Protein AF-A0A957P014-F1 (afdb_monomer_lite)

pLDDT: mean 90.76, std 9.8, range [47.72, 98.5]

Sequence (138 aa):
TVLPELIDAGMDCFNTVQTDAADMDAMTLKKRFGKHITFWGGGVDTHRVLPFGTPAQVREDVRRRIQIFGPGGGYVFASIHNMLGDVPPQNILAAVDAIVDFGDYPIQTAGEDHEALAKRLTEINYWTKPLEALKGDW

Structure (mmCIF, N/CA/C/O backbone):
data_AF-A0A957P014-F1
#
_entry.id   AF-A0A957P014-F1
#
loop_
_atom_site.group_PDB
_atom_site.id
_atom_site.type_symbol
_atom_site.label_atom_id
_atom_site.label_alt_id
_atom_site.label_comp_id
_atom_site.label_asym_id
_atom_site.label_entity_id
_atom_site.label_seq_id
_atom_site.pdbx_PDB_ins_code
_atom_site.Cartn_x
_atom_site.Cartn_y
_atom_site.Cartn_z
_atom_site.occupancy
_atom_site.B_iso_or_equiv
_atom_site.auth_seq_id
_atom_site.auth_comp_id
_atom_site.auth_asym_id
_atom_site.auth_atom_id
_atom_site.pdbx_PDB_model_num
ATOM 1 N N . THR A 1 1 ? -14.811 16.554 8.761 1.00 65.50 1 THR A N 1
ATOM 2 C CA . THR A 1 1 ? -14.896 15.510 7.716 1.00 65.50 1 THR A CA 1
ATOM 3 C C . THR A 1 1 ? -16.093 14.634 8.022 1.00 65.50 1 THR A C 1
ATOM 5 O O . THR A 1 1 ? -16.460 14.575 9.184 1.00 65.50 1 THR A O 1
ATOM 8 N N . VAL A 1 2 ? -16.692 13.983 7.019 1.00 88.00 2 VAL A N 1
ATOM 9 C CA . VAL A 1 2 ? -17.904 13.144 7.177 1.00 88.00 2 VAL A CA 1
ATOM 10 C C . VAL A 1 2 ? -17.616 11.757 7.775 1.00 88.00 2 VAL A C 1
ATOM 12 O O . VAL A 1 2 ? -18.490 11.124 8.348 1.00 88.00 2 VAL A O 1
ATOM 15 N N . LEU A 1 3 ? -16.368 11.283 7.692 1.00 91.81 3 LEU A N 1
ATOM 16 C CA . LEU A 1 3 ? -15.989 9.935 8.133 1.00 91.81 3 LEU A CA 1
ATOM 17 C C . LEU A 1 3 ? -16.315 9.610 9.612 1.00 91.81 3 LEU A C 1
ATOM 19 O O . LEU A 1 3 ? -16.815 8.516 9.844 1.00 91.81 3 LEU A O 1
ATOM 23 N N . PRO A 1 4 ? -16.098 10.505 10.602 1.00 94.25 4 PRO A N 1
ATOM 24 C CA . PRO A 1 4 ? -16.540 10.271 11.980 1.00 94.25 4 PRO A CA 1
ATOM 25 C C . PRO A 1 4 ? -18.051 10.032 12.091 1.00 94.25 4 PRO A C 1
ATOM 27 O O . PRO A 1 4 ? -18.464 9.101 12.764 1.00 94.25 4 PRO A O 1
ATOM 30 N N . GLU A 1 5 ? -18.865 10.813 11.374 1.00 95.88 5 GLU A N 1
ATOM 31 C CA . GLU A 1 5 ? -20.328 10.674 11.395 1.00 95.88 5 GLU A CA 1
ATOM 32 C C . GLU A 1 5 ? -20.775 9.344 10.777 1.00 95.88 5 GLU A C 1
ATOM 34 O O . GLU A 1 5 ? -21.710 8.717 11.263 1.00 95.88 5 GLU A O 1
ATOM 39 N N . LEU A 1 6 ? -20.082 8.876 9.733 1.00 95.19 6 LEU A N 1
ATOM 40 C CA . LEU A 1 6 ? -20.349 7.566 9.135 1.00 95.19 6 LEU A CA 1
ATOM 41 C C . LEU A 1 6 ? -19.970 6.416 10.077 1.00 95.19 6 LEU A C 1
ATOM 43 O O . LEU A 1 6 ? -20.694 5.426 10.147 1.00 95.19 6 LEU A O 1
ATOM 47 N N . ILE A 1 7 ? -18.862 6.549 10.810 1.00 96.31 7 ILE A N 1
ATOM 48 C CA . ILE A 1 7 ? -18.463 5.586 11.847 1.00 96.31 7 ILE A CA 1
ATOM 49 C C . ILE A 1 7 ? -19.532 5.534 12.943 1.00 96.31 7 ILE A C 1
ATOM 51 O O . ILE A 1 7 ? -19.993 4.449 13.290 1.00 96.31 7 ILE A O 1
ATOM 55 N N . ASP A 1 8 ? -19.978 6.692 13.434 1.00 97.00 8 ASP A N 1
ATOM 56 C CA . ASP A 1 8 ? -21.019 6.785 14.464 1.00 97.00 8 ASP A CA 1
ATOM 57 C C . ASP A 1 8 ? -22.370 6.230 13.976 1.00 97.00 8 ASP A C 1
ATOM 59 O O . ASP A 1 8 ? -23.134 5.664 14.758 1.00 97.00 8 ASP A O 1
ATOM 63 N N . ALA A 1 9 ? -22.649 6.331 12.672 1.00 97.19 9 ALA A N 1
ATOM 64 C CA . ALA A 1 9 ? -23.815 5.728 12.029 1.00 97.19 9 ALA A CA 1
ATOM 65 C C . ALA A 1 9 ? -23.707 4.199 11.831 1.00 97.19 9 ALA A C 1
ATOM 67 O O . ALA A 1 9 ? -24.657 3.586 11.344 1.00 97.19 9 ALA A O 1
ATOM 68 N N . GLY A 1 10 ? -22.585 3.577 12.212 1.00 96.44 10 GLY A N 1
ATOM 69 C CA . GLY A 1 10 ? -22.383 2.127 12.157 1.00 96.44 10 GLY A CA 1
ATOM 70 C C . GLY A 1 10 ? -21.705 1.617 10.884 1.00 96.44 10 GLY A C 1
ATOM 71 O O . GLY A 1 10 ? -21.878 0.455 10.533 1.00 96.44 10 GLY A O 1
ATOM 72 N N . MET A 1 11 ? -20.955 2.456 10.164 1.00 96.44 11 MET A N 1
ATOM 73 C CA . MET A 1 11 ? -20.180 2.003 9.006 1.00 96.44 11 MET A CA 1
ATOM 74 C C . MET A 1 11 ? -19.000 1.118 9.438 1.00 96.44 11 MET A C 1
ATOM 76 O O . MET A 1 11 ? -18.047 1.598 10.048 1.00 96.44 11 MET A O 1
ATOM 80 N N . ASP A 1 12 ? -19.024 -0.157 9.046 1.00 96.31 12 ASP A N 1
ATOM 81 C CA . ASP A 1 12 ? -17.969 -1.122 9.393 1.00 96.31 12 ASP A CA 1
ATOM 82 C C . ASP A 1 12 ? -16.695 -0.973 8.548 1.00 96.31 12 ASP A C 1
ATOM 84 O O . ASP A 1 12 ? -15.581 -1.270 8.999 1.00 96.31 12 ASP A O 1
ATOM 88 N N . CYS A 1 13 ? -16.852 -0.544 7.291 1.00 96.75 13 CYS A N 1
ATOM 89 C CA . CYS A 1 13 ? -15.775 -0.514 6.313 1.00 96.75 13 CYS A CA 1
ATOM 90 C C . CYS A 1 13 ? -15.845 0.711 5.396 1.00 96.75 13 CYS A C 1
ATOM 92 O O . CYS A 1 13 ? -16.908 1.057 4.886 1.00 96.75 13 CYS A O 1
ATOM 94 N N . PHE A 1 14 ? -14.692 1.340 5.161 1.00 95.38 14 PHE A N 1
ATOM 95 C CA . PHE A 1 14 ? -14.545 2.490 4.276 1.00 95.38 14 PHE A CA 1
ATOM 96 C C . PHE A 1 14 ? -13.808 2.106 2.987 1.00 95.38 14 PHE A C 1
ATOM 98 O O . PHE A 1 14 ? -12.645 1.695 3.032 1.00 95.38 14 PHE A O 1
ATOM 105 N N . ASN A 1 15 ? -14.496 2.268 1.853 1.00 92.25 15 ASN A N 1
ATOM 106 C CA . ASN A 1 15 ? -14.033 1.958 0.499 1.00 92.25 15 ASN A CA 1
ATOM 107 C C . ASN A 1 15 ? -14.519 3.066 -0.470 1.00 92.25 15 ASN A C 1
ATOM 109 O O . ASN A 1 15 ? -15.697 3.411 -0.427 1.00 92.25 15 ASN A O 1
ATOM 113 N N . THR A 1 16 ? -13.697 3.663 -1.339 1.00 83.06 16 THR A N 1
ATOM 114 C CA . THR A 1 16 ? -12.257 3.436 -1.562 1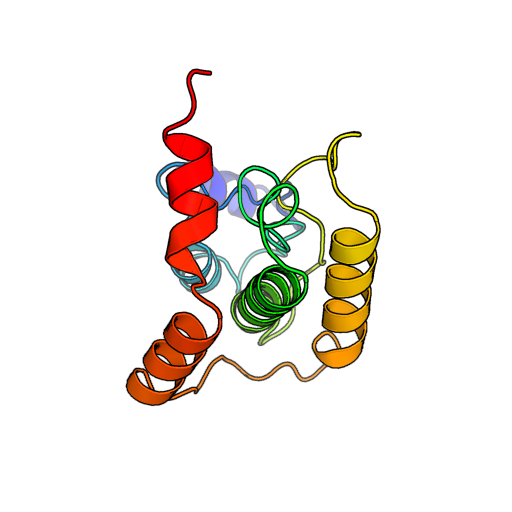.00 83.06 16 THR A CA 1
ATOM 115 C C . THR A 1 16 ? -11.392 4.396 -0.745 1.00 83.06 16 THR A C 1
ATOM 117 O O . THR A 1 16 ? -11.746 5.545 -0.479 1.00 83.06 16 THR A O 1
ATOM 120 N N . VAL A 1 17 ? -10.203 3.934 -0.355 1.00 92.50 17 VAL A N 1
ATOM 121 C CA . VAL A 1 17 ? -9.213 4.767 0.340 1.00 92.50 17 VAL A CA 1
ATOM 122 C C . VAL A 1 17 ? -8.286 5.423 -0.684 1.00 92.50 17 VAL A C 1
ATOM 124 O O . VAL A 1 17 ? -7.219 4.895 -0.990 1.00 92.50 17 VAL A O 1
ATOM 127 N N . GLN A 1 18 ? -8.695 6.573 -1.229 1.00 90.81 18 GLN A N 1
ATOM 128 C CA . GLN A 1 18 ? -7.901 7.329 -2.202 1.00 90.81 18 GLN A CA 1
ATOM 129 C C . GLN A 1 18 ? -6.882 8.239 -1.520 1.00 90.81 18 GLN A C 1
ATOM 131 O O . GLN A 1 18 ? -7.155 9.401 -1.232 1.00 90.81 18 GLN A O 1
ATOM 136 N N . THR A 1 19 ? -5.691 7.707 -1.252 1.00 90.38 19 THR A N 1
ATOM 137 C CA . THR A 1 19 ? -4.706 8.388 -0.395 1.00 90.38 19 THR A CA 1
ATOM 138 C C . THR A 1 19 ? -4.018 9.590 -1.022 1.00 90.38 19 THR A C 1
ATOM 140 O O . THR A 1 19 ? -3.347 10.340 -0.322 1.00 90.38 19 THR A O 1
ATOM 143 N N . ASP A 1 20 ? -4.170 9.758 -2.332 1.00 83.88 20 ASP A N 1
ATOM 144 C CA . ASP A 1 20 ? -3.564 10.863 -3.078 1.00 83.88 20 ASP A CA 1
ATOM 145 C C . ASP A 1 20 ? -4.491 12.089 -3.127 1.00 83.88 20 ASP A C 1
ATOM 147 O O . ASP A 1 20 ? -4.128 13.133 -3.666 1.00 83.88 20 ASP A O 1
ATOM 151 N N . ALA A 1 21 ? -5.699 11.972 -2.564 1.00 87.56 21 ALA A N 1
ATOM 152 C CA . ALA A 1 21 ? -6.606 13.092 -2.368 1.00 87.56 21 ALA A CA 1
ATOM 153 C C . ALA A 1 21 ? -6.213 13.928 -1.136 1.00 87.56 21 ALA A C 1
ATOM 155 O O . ALA A 1 21 ? -5.547 13.457 -0.210 1.00 87.56 21 ALA A O 1
ATOM 156 N N . ALA A 1 22 ? -6.659 15.186 -1.115 1.00 87.94 22 ALA A N 1
ATOM 157 C CA . ALA A 1 22 ? -6.449 16.077 0.022 1.00 87.94 22 ALA A CA 1
ATOM 158 C C . ALA A 1 22 ? -6.994 15.455 1.321 1.00 87.94 22 ALA A C 1
ATOM 160 O O . ALA A 1 22 ? -8.081 14.880 1.330 1.00 87.94 22 ALA A O 1
ATOM 161 N N . ASP A 1 23 ? -6.229 15.575 2.409 1.00 88.62 23 ASP A N 1
ATOM 162 C CA . ASP A 1 23 ? -6.551 15.047 3.744 1.00 88.62 23 ASP A CA 1
ATOM 163 C C . ASP A 1 23 ? -6.717 13.513 3.849 1.00 88.62 23 ASP A C 1
ATOM 165 O O . ASP A 1 23 ? -7.247 13.017 4.848 1.00 88.62 23 ASP A O 1
ATOM 169 N N . MET A 1 24 ? -6.218 12.751 2.866 1.00 92.06 24 MET A N 1
ATOM 170 C CA . MET A 1 24 ? -6.347 11.284 2.802 1.00 92.06 24 MET A CA 1
ATOM 171 C C . MET A 1 24 ? -5.024 10.521 2.998 1.00 92.06 24 MET A C 1
ATOM 173 O O . MET A 1 24 ? -4.931 9.343 2.657 1.00 92.06 24 MET A O 1
ATOM 177 N N . ASP A 1 25 ? -4.000 11.148 3.589 1.00 92.75 25 ASP A N 1
ATOM 178 C CA . ASP A 1 25 ? -2.731 10.473 3.899 1.00 92.75 25 ASP A CA 1
ATOM 179 C C . ASP A 1 25 ? -2.951 9.180 4.711 1.00 92.75 25 ASP A C 1
ATOM 181 O O . ASP A 1 25 ? -3.642 9.164 5.734 1.00 92.75 25 ASP A O 1
ATOM 185 N N . ALA A 1 26 ? -2.323 8.089 4.271 1.00 93.94 26 ALA A N 1
ATOM 186 C CA . ALA A 1 26 ? -2.549 6.752 4.812 1.00 93.94 26 ALA A CA 1
ATOM 187 C C . ALA A 1 26 ? -2.204 6.642 6.306 1.00 93.94 26 ALA A C 1
ATOM 189 O O . ALA A 1 26 ? -2.972 6.067 7.084 1.00 93.94 26 ALA A O 1
ATOM 190 N N . MET A 1 27 ? -1.068 7.213 6.726 1.00 94.00 27 MET A N 1
ATOM 191 C CA . MET A 1 27 ? -0.640 7.176 8.129 1.00 94.00 27 MET A CA 1
ATOM 192 C C . MET A 1 27 ? -1.598 7.976 9.007 1.00 94.00 27 MET A C 1
ATOM 194 O O . MET A 1 27 ? -1.996 7.523 10.083 1.00 94.00 27 MET A O 1
ATOM 198 N N . THR A 1 28 ? -2.011 9.146 8.526 1.00 94.62 28 THR A N 1
ATOM 199 C CA . THR A 1 28 ? -2.980 10.009 9.196 1.00 94.62 28 THR A CA 1
ATOM 200 C C . THR A 1 28 ? -4.332 9.312 9.348 1.00 94.62 28 THR A C 1
ATOM 202 O O . THR A 1 28 ? -4.892 9.309 10.447 1.00 94.62 28 THR A O 1
ATOM 205 N N . LEU A 1 29 ? -4.832 8.666 8.290 1.00 95.44 29 LEU A N 1
ATOM 206 C CA . LEU A 1 29 ? -6.082 7.905 8.313 1.00 95.44 29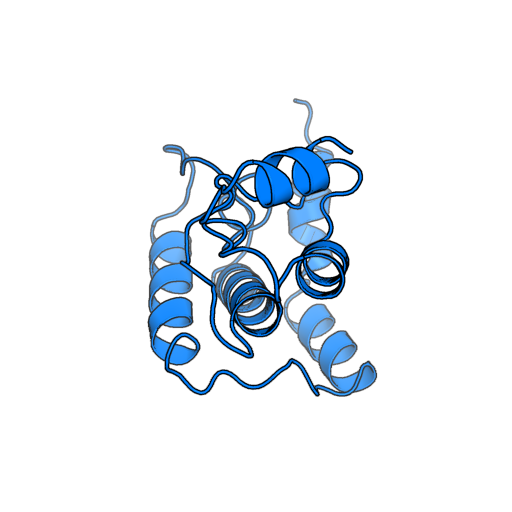 LEU A CA 1
ATOM 207 C C . LEU A 1 29 ? -6.021 6.734 9.297 1.00 95.44 29 LEU A C 1
ATOM 209 O O . LEU A 1 29 ? -6.882 6.637 10.175 1.00 95.44 29 LEU A O 1
ATOM 213 N N . LYS A 1 30 ? -4.987 5.883 9.217 1.00 95.06 30 LYS A N 1
ATOM 214 C CA . LYS A 1 30 ? -4.830 4.753 10.145 1.00 95.06 30 LYS A CA 1
ATOM 215 C C . LYS A 1 30 ? -4.723 5.232 11.591 1.00 95.06 30 LYS A C 1
ATOM 217 O O . LYS A 1 30 ? -5.401 4.682 12.456 1.00 95.06 30 LYS A O 1
ATOM 222 N N . LYS A 1 31 ? -3.926 6.271 11.863 1.00 95.31 31 LYS A N 1
ATOM 223 C CA . LYS A 1 31 ? -3.758 6.828 13.215 1.00 95.31 31 LYS A CA 1
ATOM 224 C C . LYS A 1 31 ? -5.074 7.348 13.791 1.00 95.31 31 LYS A C 1
ATOM 226 O O . LYS A 1 31 ? -5.330 7.148 14.975 1.00 95.31 31 LYS A O 1
ATOM 231 N N . ARG A 1 32 ? -5.881 8.035 12.977 1.00 95.38 32 ARG A N 1
ATOM 232 C CA . ARG A 1 32 ? -7.126 8.675 13.426 1.00 95.38 32 ARG A CA 1
ATOM 233 C C . ARG A 1 32 ? -8.294 7.702 13.546 1.00 95.38 32 ARG A C 1
ATOM 235 O O . ARG A 1 32 ? -9.047 7.805 14.505 1.00 95.38 32 ARG A O 1
ATOM 242 N N . PHE A 1 33 ? -8.450 6.786 12.593 1.00 96.12 33 PHE A N 1
ATOM 243 C CA . PHE A 1 33 ? -9.681 5.998 12.449 1.00 96.12 33 PHE A CA 1
ATOM 244 C C . PHE A 1 33 ? -9.458 4.485 12.458 1.00 96.12 33 PHE A C 1
ATOM 246 O O . PHE A 1 33 ? -10.412 3.736 12.614 1.00 96.12 33 PHE A O 1
ATOM 253 N N . GLY A 1 34 ? -8.217 4.005 12.367 1.00 95.44 34 GLY A N 1
ATOM 254 C CA . GLY A 1 34 ? -7.906 2.582 12.189 1.00 95.44 34 GLY A CA 1
ATOM 255 C C . GLY A 1 34 ? -8.281 1.643 13.336 1.00 95.44 34 GLY A C 1
ATOM 256 O O . GLY A 1 34 ? -8.162 0.435 13.171 1.00 95.44 34 GLY A O 1
ATOM 257 N N . LYS A 1 35 ? -8.689 2.180 14.494 1.00 96.12 35 LYS A N 1
ATOM 258 C CA . LYS A 1 35 ? -9.267 1.412 15.613 1.00 96.12 35 LYS A CA 1
ATOM 259 C C . LYS A 1 35 ? -10.795 1.326 15.560 1.00 96.12 35 LYS A C 1
ATOM 261 O O . LYS A 1 35 ? -11.380 0.572 16.326 1.00 96.12 35 LYS A O 1
ATOM 266 N N . HIS A 1 36 ? -11.416 2.142 14.715 1.00 96.88 36 HIS A N 1
ATOM 267 C CA . HIS A 1 36 ? -12.858 2.357 14.669 1.00 96.88 36 HIS A CA 1
ATOM 268 C C . HIS A 1 36 ? -13.491 1.821 13.384 1.00 96.88 36 HIS A C 1
ATOM 270 O O . HIS A 1 36 ? -14.685 1.562 13.379 1.00 96.88 36 HIS A O 1
ATOM 276 N N . ILE A 1 37 ? -12.712 1.659 12.309 1.00 97.19 37 ILE A N 1
ATOM 277 C CA . ILE A 1 37 ? -13.222 1.224 11.009 1.00 97.19 37 ILE A CA 1
ATOM 278 C C . ILE A 1 37 ? -12.215 0.350 10.261 1.00 97.19 37 ILE A C 1
ATOM 280 O O . ILE A 1 37 ? -11.000 0.528 10.395 1.00 97.19 37 ILE A O 1
ATOM 284 N N . THR A 1 38 ? -12.728 -0.567 9.440 1.00 97.88 38 THR A N 1
ATOM 285 C CA . THR A 1 38 ? -11.923 -1.328 8.480 1.00 97.88 38 THR A CA 1
ATOM 286 C C . THR A 1 38 ? -11.651 -0.492 7.234 1.00 97.88 38 THR A C 1
ATOM 288 O O . THR A 1 38 ? -12.574 0.029 6.611 1.00 97.88 38 THR A O 1
ATOM 291 N N . PHE A 1 39 ? -10.395 -0.404 6.809 1.00 97.50 39 PHE A N 1
ATOM 292 C CA . PHE A 1 39 ? -10.040 0.209 5.530 1.00 97.50 39 PHE A CA 1
ATOM 293 C C . PHE A 1 39 ? -10.023 -0.836 4.417 1.00 97.50 39 PHE A C 1
ATOM 295 O O . PHE A 1 39 ? -9.339 -1.850 4.540 1.00 97.50 39 PHE A O 1
ATOM 302 N N . TRP A 1 40 ? -10.733 -0.572 3.321 1.00 96.69 40 TRP A N 1
ATOM 303 C CA . TRP A 1 40 ? -10.696 -1.391 2.112 1.00 96.69 40 TRP A CA 1
ATOM 304 C C . TRP A 1 40 ? -10.262 -0.529 0.925 1.00 96.69 40 TRP A C 1
ATOM 306 O O . TRP A 1 40 ? -10.977 0.371 0.493 1.00 96.69 40 TRP A O 1
ATOM 316 N N . GLY A 1 41 ? -9.052 -0.779 0.421 1.00 94.88 41 GLY A N 1
ATOM 317 C CA . GLY A 1 41 ? -8.416 0.040 -0.617 1.00 94.88 41 GLY A CA 1
ATOM 318 C C . GLY A 1 41 ? -7.055 0.565 -0.180 1.00 94.88 41 GLY A C 1
ATOM 319 O O . GLY A 1 41 ? -6.411 -0.010 0.694 1.00 94.88 41 GLY A O 1
ATOM 320 N N . GLY A 1 42 ? -6.584 1.655 -0.786 1.00 94.38 42 GLY A N 1
ATOM 321 C CA . GLY A 1 42 ? -5.353 2.315 -0.338 1.00 94.38 42 GLY A CA 1
ATOM 322 C C . GLY A 1 42 ? -4.078 1.492 -0.530 1.00 94.38 42 GLY A C 1
ATOM 323 O O . GLY A 1 42 ? -3.061 1.855 0.050 1.00 94.38 42 GLY A O 1
ATOM 324 N N . GLY A 1 43 ? -4.144 0.377 -1.267 1.00 95.38 43 GLY A N 1
ATOM 325 C CA . GLY A 1 43 ? -3.108 -0.653 -1.336 1.00 95.38 43 GLY A CA 1
ATOM 326 C C . GLY A 1 43 ? -2.027 -0.426 -2.387 1.00 95.38 43 GLY A C 1
ATOM 327 O O . GLY A 1 43 ? -0.901 -0.867 -2.189 1.00 95.38 43 GLY A O 1
ATOM 328 N N . VAL A 1 44 ? -2.332 0.289 -3.470 1.00 95.44 44 VAL A N 1
ATOM 329 C CA . VAL A 1 44 ? -1.331 0.730 -4.453 1.00 95.44 44 VAL A CA 1
ATOM 330 C C . VAL A 1 44 ? -1.840 1.945 -5.225 1.00 95.44 44 VAL A C 1
ATOM 332 O O . VAL A 1 44 ? -3.026 1.996 -5.565 1.00 95.44 44 VAL A O 1
ATOM 335 N N . ASP A 1 45 ? -0.960 2.912 -5.484 1.00 92.75 45 ASP A N 1
ATOM 336 C CA . ASP A 1 45 ? -1.233 4.115 -6.282 1.00 92.75 45 ASP A CA 1
ATOM 337 C C . ASP A 1 45 ? -1.450 3.743 -7.753 1.00 92.75 45 ASP A C 1
ATOM 339 O O . ASP A 1 45 ? -0.532 3.329 -8.463 1.00 92.75 45 ASP A O 1
ATOM 343 N N . THR A 1 46 ? -2.692 3.907 -8.208 1.00 91.69 46 THR A N 1
ATOM 344 C CA . THR A 1 46 ? -3.133 3.605 -9.573 1.00 91.69 46 THR A CA 1
ATOM 345 C C . THR A 1 46 ? -2.934 4.747 -10.560 1.00 91.69 46 THR A C 1
ATOM 347 O O . THR A 1 46 ? -3.152 4.544 -11.747 1.00 91.69 46 THR A O 1
ATOM 350 N N . HIS A 1 47 ? -2.544 5.937 -10.108 1.00 88.81 47 HIS A N 1
ATOM 351 C CA . HIS A 1 47 ? -2.316 7.099 -10.968 1.00 88.81 47 HIS A CA 1
ATOM 352 C C . HIS A 1 47 ? -0.841 7.298 -11.309 1.00 88.81 47 HIS A C 1
ATOM 354 O O . HIS A 1 47 ? -0.529 7.932 -12.312 1.00 88.81 47 HIS A O 1
ATOM 360 N N . ARG A 1 48 ? 0.078 6.799 -10.475 1.00 88.88 48 ARG A N 1
ATOM 361 C CA . ARG A 1 48 ? 1.506 7.109 -10.603 1.00 88.88 48 ARG A CA 1
ATOM 362 C C . ARG A 1 48 ? 2.384 5.873 -10.518 1.00 88.88 48 ARG A C 1
ATOM 364 O O . ARG A 1 48 ? 3.179 5.632 -11.422 1.00 88.88 48 ARG A O 1
ATOM 371 N N . VAL A 1 49 ? 2.264 5.090 -9.446 1.00 93.94 49 VAL A N 1
ATOM 372 C CA . VAL A 1 49 ? 3.196 3.980 -9.186 1.00 93.94 49 VAL A CA 1
ATOM 373 C C . VAL A 1 49 ? 2.856 2.758 -10.029 1.00 93.94 49 VAL A C 1
ATOM 375 O O . VAL A 1 49 ? 3.727 2.220 -10.706 1.00 93.94 49 VAL A O 1
ATOM 378 N N . LEU A 1 50 ? 1.599 2.325 -10.019 1.00 94.62 50 LEU A N 1
ATOM 379 C CA . LEU A 1 50 ? 1.176 1.123 -10.726 1.00 94.62 50 LEU A CA 1
ATOM 380 C C . LEU A 1 50 ? 1.314 1.234 -12.261 1.00 94.62 50 LEU A C 1
ATOM 382 O O . LEU A 1 50 ? 1.858 0.296 -12.846 1.00 94.62 50 LEU A O 1
ATOM 386 N N . PRO A 1 51 ? 0.902 2.332 -12.931 1.00 93.31 51 PRO A N 1
ATOM 387 C CA . PRO A 1 51 ? 1.063 2.453 -14.385 1.00 93.31 51 PRO A CA 1
ATOM 388 C C . PRO A 1 51 ? 2.490 2.819 -14.834 1.00 93.31 51 PRO A C 1
ATOM 390 O O . PRO A 1 51 ? 2.961 2.290 -15.839 1.00 93.31 51 PRO A O 1
ATOM 393 N N . PHE A 1 52 ? 3.209 3.683 -14.102 1.00 92.62 52 PHE A N 1
ATOM 394 C CA . PHE A 1 52 ? 4.473 4.277 -14.589 1.00 92.62 52 PHE A CA 1
ATOM 395 C C . PHE A 1 52 ? 5.722 3.877 -13.796 1.00 92.62 52 PHE A C 1
ATOM 397 O O . PHE A 1 52 ? 6.852 4.156 -14.214 1.00 92.62 52 PHE A O 1
ATOM 404 N N . GLY A 1 53 ? 5.545 3.233 -12.645 1.00 93.94 53 GLY A N 1
ATOM 405 C CA . GLY A 1 53 ? 6.640 2.767 -11.810 1.00 93.94 53 GLY A CA 1
ATOM 406 C C . GLY A 1 53 ? 7.316 1.508 -12.349 1.00 93.94 53 GLY A C 1
ATOM 407 O O . GLY A 1 53 ? 6.827 0.818 -13.245 1.00 93.94 53 GLY A O 1
ATOM 408 N N . THR A 1 54 ? 8.475 1.189 -11.780 1.00 95.94 54 THR A N 1
ATOM 409 C CA . THR A 1 54 ? 9.118 -0.117 -11.969 1.00 95.94 54 THR A CA 1
ATOM 410 C C . THR A 1 54 ? 8.490 -1.165 -11.040 1.00 95.94 54 THR A C 1
ATOM 412 O O . THR A 1 54 ? 7.967 -0.800 -9.985 1.00 95.94 54 THR A O 1
ATOM 415 N N . PRO A 1 55 ? 8.626 -2.471 -11.332 1.00 97.56 55 PRO A N 1
ATOM 416 C CA . PRO A 1 55 ? 8.205 -3.535 -10.415 1.00 97.56 55 PRO A CA 1
ATOM 417 C C . PRO A 1 55 ? 8.722 -3.361 -8.977 1.00 97.56 55 PRO A C 1
ATOM 419 O O . PRO A 1 55 ? 7.993 -3.596 -8.018 1.00 97.56 55 PRO A O 1
ATOM 422 N N . ALA A 1 56 ? 9.959 -2.876 -8.811 1.00 96.94 56 ALA A N 1
ATOM 423 C CA . ALA A 1 56 ? 10.535 -2.594 -7.496 1.00 96.94 56 ALA A CA 1
ATOM 424 C C . ALA A 1 56 ? 9.819 -1.444 -6.766 1.00 96.94 56 ALA A C 1
ATOM 426 O O . ALA A 1 56 ? 9.615 -1.518 -5.557 1.00 96.94 56 ALA A O 1
ATOM 427 N N . GLN A 1 57 ? 9.410 -0.400 -7.492 1.00 96.56 57 GLN A N 1
ATOM 428 C CA . GLN A 1 57 ? 8.642 0.715 -6.931 1.00 96.56 57 GLN A CA 1
ATOM 429 C C . GLN A 1 57 ? 7.224 0.285 -6.551 1.00 96.56 57 GLN A C 1
ATOM 431 O O . GLN A 1 57 ? 6.752 0.655 -5.481 1.00 96.56 57 GLN A O 1
ATOM 436 N N . VAL A 1 58 ? 6.575 -0.540 -7.377 1.00 97.38 58 VAL A N 1
ATOM 437 C CA . VAL A 1 58 ? 5.242 -1.092 -7.087 1.00 97.38 58 VAL A CA 1
ATOM 438 C C . VAL A 1 58 ? 5.272 -1.978 -5.851 1.00 97.38 58 VAL A C 1
ATOM 440 O O . VAL A 1 58 ? 4.482 -1.781 -4.929 1.00 97.38 58 VAL A O 1
ATOM 443 N N . ARG A 1 59 ? 6.225 -2.914 -5.801 1.00 97.75 59 ARG A N 1
ATOM 444 C CA . ARG A 1 59 ? 6.444 -3.767 -4.632 1.00 97.75 59 ARG A CA 1
ATOM 445 C C . ARG A 1 59 ? 6.655 -2.933 -3.373 1.00 97.75 59 ARG A C 1
ATOM 447 O O . ARG A 1 59 ? 6.139 -3.286 -2.315 1.00 97.75 59 ARG A O 1
ATOM 454 N N . GLU A 1 60 ? 7.394 -1.831 -3.488 1.00 96.06 60 GLU A N 1
ATOM 455 C CA . GLU A 1 60 ? 7.631 -0.949 -2.357 1.00 96.06 60 GLU A CA 1
ATOM 456 C C . GLU A 1 60 ? 6.389 -0.185 -1.898 1.00 96.06 60 GLU A C 1
ATOM 458 O O . GLU A 1 60 ? 6.144 -0.113 -0.693 1.00 96.06 60 GLU A O 1
ATOM 463 N N . ASP A 1 61 ? 5.600 0.366 -2.821 1.00 95.94 61 ASP A N 1
ATOM 464 C CA . ASP A 1 61 ? 4.355 1.048 -2.462 1.00 95.94 61 ASP A CA 1
ATOM 465 C C . ASP A 1 61 ? 3.417 0.072 -1.745 1.00 95.94 61 ASP A C 1
ATOM 467 O O . ASP A 1 61 ? 3.032 0.328 -0.605 1.00 95.94 61 ASP A O 1
ATOM 471 N N . VAL A 1 62 ? 3.183 -1.114 -2.321 1.00 97.31 62 VAL A N 1
ATOM 472 C CA . VAL A 1 62 ? 2.351 -2.167 -1.714 1.00 97.31 62 VAL A CA 1
ATOM 473 C C . VAL A 1 62 ? 2.832 -2.537 -0.314 1.00 97.31 62 VAL A C 1
ATOM 475 O O . VAL A 1 62 ? 2.047 -2.506 0.637 1.00 97.31 62 VAL A O 1
ATOM 478 N N . ARG A 1 63 ? 4.130 -2.820 -0.149 1.00 96.00 63 ARG A N 1
ATOM 479 C CA . ARG A 1 63 ? 4.717 -3.137 1.161 1.00 96.00 63 ARG A CA 1
ATOM 480 C C . ARG A 1 63 ? 4.437 -2.030 2.177 1.00 96.00 63 ARG A C 1
ATOM 482 O O . ARG A 1 63 ? 4.042 -2.317 3.306 1.00 96.00 63 ARG A O 1
ATOM 489 N N . ARG A 1 64 ? 4.607 -0.762 1.789 1.00 94.12 64 ARG A N 1
ATOM 490 C CA . ARG A 1 64 ? 4.333 0.385 2.665 1.00 94.12 64 ARG A CA 1
ATOM 491 C C . ARG A 1 64 ? 2.857 0.491 3.022 1.00 94.12 64 ARG A C 1
ATOM 493 O O . ARG A 1 64 ? 2.548 0.705 4.191 1.00 94.12 64 ARG A O 1
ATOM 500 N N . ARG A 1 65 ? 1.943 0.331 2.060 1.00 95.50 65 ARG A N 1
ATOM 501 C CA . ARG A 1 65 ? 0.493 0.387 2.317 1.00 95.50 65 ARG A CA 1
ATOM 502 C C . ARG A 1 65 ? 0.058 -0.699 3.291 1.00 95.50 65 ARG A C 1
ATOM 504 O O . ARG A 1 65 ? -0.648 -0.400 4.253 1.00 95.50 65 ARG A O 1
ATOM 511 N N . ILE A 1 66 ? 0.565 -1.915 3.107 1.00 96.94 66 ILE A N 1
ATOM 512 C CA . ILE A 1 66 ? 0.333 -3.041 4.013 1.00 96.94 66 ILE A CA 1
ATOM 513 C C . ILE A 1 66 ? 0.882 -2.738 5.414 1.00 96.94 66 ILE A C 1
ATOM 515 O O . ILE A 1 66 ? 0.164 -2.906 6.394 1.00 96.94 66 ILE A O 1
ATOM 519 N N . GLN A 1 67 ? 2.103 -2.215 5.540 1.00 95.62 67 GLN A N 1
ATOM 520 C CA . GLN A 1 67 ? 2.687 -1.872 6.847 1.00 95.62 67 GLN A CA 1
ATOM 521 C C . GLN A 1 67 ? 2.029 -0.674 7.544 1.00 95.62 67 GLN A C 1
ATOM 523 O O . GLN A 1 67 ? 2.170 -0.523 8.758 1.00 95.62 67 GLN A O 1
ATOM 528 N N . ILE A 1 68 ? 1.334 0.190 6.802 1.00 95.69 68 ILE A N 1
ATOM 529 C CA . ILE A 1 68 ? 0.566 1.301 7.370 1.00 95.69 68 ILE A CA 1
ATOM 530 C C . ILE A 1 68 ? -0.810 0.809 7.811 1.00 95.69 68 ILE A C 1
ATOM 532 O O . ILE A 1 68 ? -1.182 0.996 8.966 1.00 95.69 68 ILE A O 1
ATOM 536 N N . PHE A 1 69 ? -1.577 0.185 6.915 1.00 96.62 69 PHE A N 1
ATOM 537 C CA . PHE A 1 69 ? -2.967 -0.160 7.200 1.00 96.62 69 PHE A CA 1
ATOM 538 C C . PHE A 1 69 ? -3.141 -1.494 7.927 1.00 96.62 69 PHE A C 1
ATOM 540 O O . PHE A 1 69 ? -4.058 -1.626 8.738 1.00 96.62 69 PHE A O 1
ATOM 547 N N . GLY A 1 70 ? -2.259 -2.456 7.668 1.00 96.62 70 GLY A N 1
ATOM 548 C CA . GLY A 1 70 ? -2.331 -3.827 8.161 1.00 96.62 70 GLY A CA 1
ATOM 549 C C . GLY A 1 70 ? -2.206 -3.995 9.677 1.00 96.62 70 GLY A C 1
ATOM 550 O O . GLY A 1 70 ? -3.018 -4.737 10.237 1.00 96.62 70 GLY A O 1
ATOM 551 N N . PRO A 1 71 ? -1.260 -3.335 10.381 1.00 95.56 71 PRO A N 1
ATOM 552 C CA . PRO A 1 71 ? -1.044 -3.570 11.806 1.00 95.56 71 PRO A CA 1
ATOM 553 C C . PRO A 1 71 ? -2.311 -3.401 12.650 1.00 95.56 71 PRO A C 1
ATOM 555 O O . PRO A 1 71 ? -3.066 -2.433 12.504 1.00 95.56 71 PRO A O 1
ATOM 558 N N . GLY A 1 72 ? -2.542 -4.359 13.550 1.00 94.44 72 GLY A N 1
ATOM 559 C CA . GLY A 1 72 ? -3.738 -4.410 14.397 1.00 94.44 72 GLY A CA 1
ATOM 560 C C . GLY A 1 72 ? -5.016 -4.886 13.693 1.00 94.44 72 GLY A C 1
ATOM 561 O O . GLY A 1 72 ? -6.069 -4.880 14.322 1.00 94.44 72 GLY A O 1
ATOM 562 N N . GLY A 1 73 ? -4.941 -5.308 12.426 1.00 95.56 73 GLY A N 1
ATOM 563 C CA . GLY A 1 73 ? -6.102 -5.755 11.651 1.00 95.56 73 GLY A CA 1
ATOM 564 C C . GLY A 1 73 ? -6.911 -4.595 11.062 1.00 95.56 73 GLY A C 1
ATOM 565 O O . GLY A 1 73 ? -6.450 -3.449 11.028 1.00 95.56 73 GLY A O 1
ATOM 566 N N . GLY A 1 74 ? -8.122 -4.902 10.584 1.00 95.88 74 GLY A N 1
ATOM 567 C CA . GLY A 1 74 ? -9.028 -3.906 9.997 1.00 95.88 74 GLY A CA 1
ATOM 568 C C . GLY A 1 74 ? -8.543 -3.370 8.649 1.00 95.88 74 GLY A C 1
ATOM 569 O O . GLY A 1 74 ? -8.700 -2.182 8.365 1.00 95.88 74 GLY A O 1
ATOM 570 N N . TYR A 1 75 ? -7.922 -4.225 7.832 1.00 97.50 75 TYR A N 1
ATOM 571 C CA . TYR A 1 75 ? -7.450 -3.866 6.501 1.00 97.50 75 TYR A CA 1
ATOM 572 C C . TYR A 1 75 ? -7.787 -4.941 5.469 1.00 97.50 75 TYR A C 1
ATOM 574 O O . TYR A 1 75 ? -7.476 -6.114 5.664 1.00 97.50 75 TYR A O 1
ATOM 582 N N . VAL A 1 76 ? -8.396 -4.521 4.362 1.00 96.94 76 VAL A N 1
ATOM 583 C CA . VAL A 1 76 ? -8.624 -5.329 3.164 1.00 96.94 76 VAL A CA 1
ATOM 584 C C . VAL A 1 76 ? -7.862 -4.674 2.020 1.00 96.94 76 VAL A C 1
ATOM 586 O O . VAL A 1 76 ? -8.176 -3.556 1.599 1.00 96.94 76 VAL A O 1
ATOM 589 N N . PHE A 1 77 ? -6.843 -5.364 1.515 1.00 96.62 77 PHE A N 1
ATOM 590 C CA . PHE A 1 77 ? -6.064 -4.848 0.400 1.00 96.62 77 PHE A CA 1
ATOM 591 C C . PHE A 1 77 ? -6.937 -4.728 -0.855 1.00 96.62 77 PHE A C 1
ATOM 593 O O . PHE A 1 77 ? -7.552 -5.692 -1.306 1.00 96.62 77 PHE A O 1
ATOM 600 N N . ALA A 1 78 ? -6.939 -3.539 -1.446 1.00 95.69 78 ALA A N 1
ATOM 601 C CA . ALA A 1 78 ? -7.337 -3.297 -2.824 1.00 95.69 78 ALA A CA 1
ATOM 602 C C . ALA A 1 78 ? -6.547 -2.094 -3.349 1.00 95.69 78 ALA A C 1
ATOM 604 O O . ALA A 1 78 ? -6.033 -1.289 -2.564 1.00 95.69 78 ALA A O 1
ATOM 605 N N . SER A 1 79 ? -6.444 -1.960 -4.668 1.00 94.12 79 SER A N 1
ATOM 606 C CA . SER A 1 79 ? -5.867 -0.767 -5.284 1.00 94.12 79 SER A CA 1
ATOM 607 C C . SER A 1 79 ? -6.612 0.504 -4.852 1.00 94.12 79 SER A C 1
ATOM 609 O O . SER A 1 79 ? -7.752 0.452 -4.387 1.00 94.12 79 SER A O 1
ATOM 611 N N . ILE A 1 80 ? -5.952 1.660 -4.959 1.00 92.56 80 ILE A N 1
ATOM 612 C CA . ILE A 1 80 ? -6.550 2.954 -4.589 1.00 92.56 80 ILE A CA 1
ATOM 613 C C . ILE A 1 80 ? -7.815 3.252 -5.410 1.00 92.56 80 ILE A C 1
ATOM 615 O O . ILE A 1 80 ? -8.798 3.766 -4.873 1.00 92.56 80 ILE A O 1
ATOM 619 N N . HIS A 1 81 ? -7.798 2.886 -6.690 1.00 91.88 81 HIS A N 1
ATOM 620 C CA . HIS A 1 81 ? -8.934 2.942 -7.601 1.00 91.88 81 HIS A CA 1
ATOM 621 C C . HIS A 1 81 ? -8.872 1.756 -8.584 1.00 91.88 81 HIS A C 1
ATOM 623 O O . HIS A 1 81 ? -8.073 0.834 -8.414 1.00 91.88 81 HIS A O 1
ATOM 629 N N . ASN A 1 82 ? -9.715 1.750 -9.613 1.00 91.06 82 ASN A N 1
ATOM 630 C CA . ASN A 1 82 ? -9.675 0.757 -10.686 1.00 91.06 82 ASN A CA 1
ATOM 631 C C . ASN A 1 82 ? -8.316 0.738 -11.401 1.00 91.06 82 ASN A C 1
ATOM 633 O O . ASN A 1 82 ? -7.756 1.788 -11.714 1.00 91.06 82 ASN A O 1
ATOM 637 N N . MET A 1 83 ? -7.835 -0.465 -11.717 1.00 90.88 83 MET A N 1
ATOM 638 C CA . MET A 1 83 ? -6.735 -0.657 -12.661 1.00 90.88 83 MET A CA 1
ATOM 639 C C . MET A 1 83 ? -7.259 -0.466 -14.086 1.00 90.88 83 MET A C 1
ATOM 641 O O . MET A 1 83 ? -8.291 -1.035 -14.448 1.00 90.88 83 MET A O 1
ATOM 645 N N . LEU A 1 84 ? -6.559 0.339 -14.879 1.00 89.88 84 LEU A N 1
ATOM 646 C CA . LEU A 1 84 ? -6.898 0.615 -16.273 1.00 89.88 84 LEU A CA 1
ATOM 647 C C . LEU A 1 84 ? -6.005 -0.207 -17.221 1.00 89.88 84 LEU A C 1
ATOM 649 O O . LEU A 1 84 ? -5.081 -0.900 -16.794 1.00 89.88 84 LEU A O 1
ATOM 653 N N . GLY A 1 85 ? -6.321 -0.183 -18.519 1.00 90.12 85 GLY A N 1
ATOM 654 C CA . GLY A 1 85 ? -5.655 -1.019 -19.530 1.00 90.12 85 GLY A CA 1
ATOM 655 C C . GLY A 1 85 ? -4.201 -0.642 -19.841 1.00 90.12 85 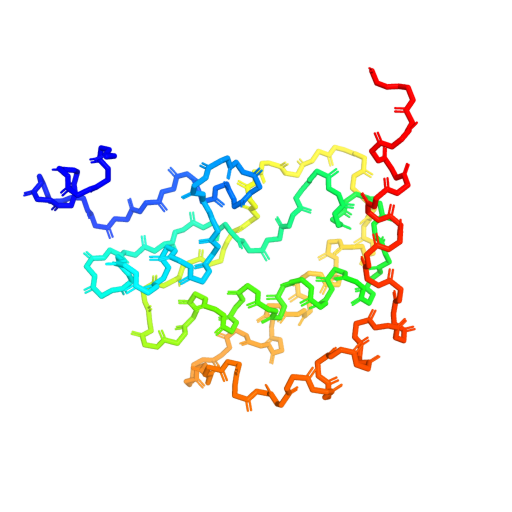GLY A C 1
ATOM 656 O O . GLY A 1 85 ? -3.527 -1.370 -20.562 1.00 90.12 85 GLY A O 1
ATOM 657 N N . ASP A 1 86 ? -3.724 0.482 -19.316 1.00 87.44 86 ASP A N 1
ATOM 658 C CA . ASP A 1 86 ? -2.356 0.988 -19.436 1.00 87.44 86 ASP A CA 1
ATOM 659 C C . ASP A 1 86 ? -1.405 0.425 -18.368 1.00 87.44 86 ASP A C 1
ATOM 661 O O . ASP A 1 86 ? -0.195 0.629 -18.462 1.00 87.44 86 ASP A O 1
ATOM 665 N N . VAL A 1 87 ? -1.916 -0.318 -17.380 1.00 95.94 87 VAL A N 1
ATOM 666 C CA . VAL A 1 87 ? -1.087 -0.930 -16.339 1.00 95.94 87 VAL A CA 1
ATOM 667 C C . VAL A 1 87 ? -0.268 -2.097 -16.914 1.00 95.94 87 VAL A C 1
ATOM 669 O O . VAL A 1 87 ? -0.844 -3.096 -17.359 1.00 95.94 87 VAL A O 1
ATOM 672 N N . PRO A 1 88 ? 1.077 -2.050 -16.852 1.00 96.50 88 PRO A N 1
ATOM 673 C CA . PRO A 1 88 ? 1.902 -3.140 -17.353 1.00 96.50 88 PRO A CA 1
ATOM 674 C C . PRO A 1 88 ? 1.710 -4.436 -16.539 1.00 96.50 88 PRO A C 1
ATOM 676 O O . PRO A 1 88 ? 1.735 -4.385 -15.305 1.00 96.50 88 PRO A O 1
ATOM 679 N N . PRO A 1 89 ? 1.613 -5.623 -17.172 1.00 97.81 89 PRO A N 1
ATOM 680 C CA . PRO A 1 89 ? 1.411 -6.890 -16.460 1.00 97.81 89 PRO A CA 1
ATOM 681 C C . PRO A 1 89 ? 2.460 -7.182 -15.380 1.00 97.81 89 PRO A C 1
ATOM 683 O O . PRO A 1 89 ? 2.121 -7.684 -14.312 1.00 97.81 89 PRO A O 1
ATOM 686 N N . GLN A 1 90 ? 3.728 -6.821 -15.610 1.00 98.19 90 GLN A N 1
ATOM 687 C CA . GLN A 1 90 ? 4.796 -6.999 -14.621 1.00 98.19 90 GLN A CA 1
ATOM 688 C C . GLN A 1 90 ? 4.571 -6.191 -13.337 1.00 98.19 90 GLN A C 1
ATOM 690 O O . GLN A 1 90 ? 5.014 -6.610 -12.272 1.00 98.19 90 GLN A O 1
ATOM 695 N N . ASN A 1 91 ? 3.868 -5.059 -13.420 1.00 98.06 91 ASN A N 1
ATOM 696 C CA . ASN A 1 91 ? 3.536 -4.249 -12.254 1.00 98.06 91 ASN A CA 1
ATOM 697 C C . ASN A 1 91 ? 2.375 -4.879 -11.473 1.00 98.06 91 ASN A C 1
ATOM 699 O O . ASN A 1 91 ? 2.410 -4.892 -10.247 1.00 98.06 91 ASN A O 1
ATOM 703 N N . ILE A 1 92 ? 1.401 -5.487 -12.160 1.00 97.62 92 ILE A N 1
ATOM 704 C CA . ILE A 1 92 ? 0.335 -6.269 -11.513 1.00 97.62 92 ILE A CA 1
ATOM 705 C C . ILE A 1 92 ? 0.938 -7.457 -10.758 1.00 97.62 92 ILE A C 1
ATOM 707 O O . ILE A 1 92 ? 0.639 -7.647 -9.582 1.00 97.62 92 ILE A O 1
ATOM 711 N N . LEU A 1 93 ? 1.823 -8.221 -11.407 1.00 98.38 93 LEU A N 1
ATOM 712 C CA . LEU A 1 93 ? 2.507 -9.350 -10.772 1.00 98.38 93 LEU A CA 1
ATOM 713 C C . LEU A 1 93 ? 3.341 -8.896 -9.571 1.00 98.38 93 LEU A C 1
ATOM 715 O O . LEU A 1 93 ? 3.210 -9.470 -8.499 1.00 98.38 93 LEU A O 1
ATOM 719 N N . ALA A 1 94 ? 4.102 -7.805 -9.700 1.00 98.50 94 ALA A N 1
ATOM 720 C CA . ALA A 1 94 ? 4.878 -7.260 -8.588 1.00 98.50 94 ALA A CA 1
ATOM 721 C C . ALA A 1 94 ? 4.007 -6.840 -7.394 1.00 98.50 94 ALA A C 1
ATOM 723 O O . ALA A 1 94 ? 4.426 -7.004 -6.246 1.00 98.50 94 ALA A O 1
ATOM 724 N N . ALA A 1 95 ? 2.806 -6.309 -7.649 1.00 98.19 95 ALA A N 1
ATOM 725 C CA . ALA A 1 95 ? 1.847 -5.999 -6.598 1.00 98.19 95 ALA A CA 1
ATOM 726 C C . ALA A 1 95 ? 1.322 -7.274 -5.926 1.00 98.19 95 ALA A C 1
ATOM 728 O O . ALA A 1 95 ? 1.307 -7.344 -4.701 1.00 98.19 95 ALA A O 1
ATOM 729 N N . VAL A 1 96 ? 0.944 -8.293 -6.705 1.00 98.06 96 VAL A N 1
ATOM 730 C CA . VAL A 1 96 ? 0.476 -9.588 -6.183 1.00 98.06 96 VAL A CA 1
ATOM 731 C C . VAL A 1 96 ? 1.557 -10.275 -5.349 1.00 98.06 96 VAL A C 1
ATOM 733 O O . VAL A 1 96 ? 1.284 -10.653 -4.212 1.00 98.06 96 VAL A O 1
ATOM 736 N N . ASP A 1 97 ? 2.785 -10.359 -5.857 1.00 98.44 97 ASP A N 1
ATOM 737 C CA . ASP A 1 97 ? 3.923 -10.939 -5.138 1.00 98.44 97 ASP A CA 1
ATOM 738 C C . ASP A 1 97 ? 4.166 -10.202 -3.814 1.00 98.44 97 ASP A C 1
ATOM 740 O O . ASP A 1 97 ? 4.404 -10.814 -2.778 1.00 98.44 97 ASP A O 1
ATOM 744 N N . ALA A 1 98 ? 4.056 -8.870 -3.811 1.00 98.12 98 ALA A N 1
ATOM 745 C CA . ALA A 1 98 ? 4.189 -8.074 -2.594 1.00 98.12 98 ALA A CA 1
ATOM 746 C C . ALA A 1 98 ? 3.052 -8.326 -1.588 1.00 98.12 98 ALA A C 1
ATOM 748 O O . ALA A 1 98 ? 3.302 -8.360 -0.385 1.00 98.12 98 AL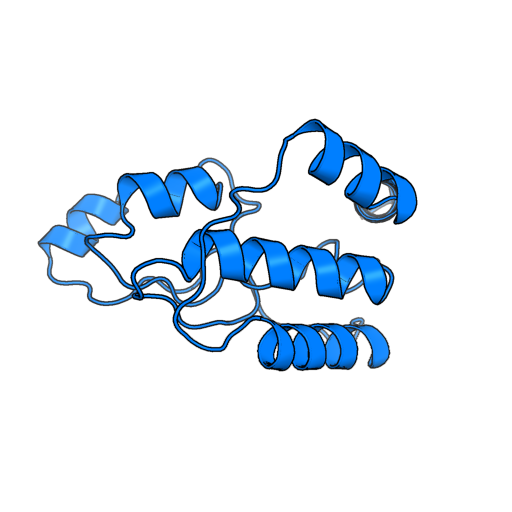A A O 1
ATOM 749 N N . ILE A 1 99 ? 1.813 -8.522 -2.048 1.00 97.69 99 ILE A N 1
ATOM 750 C CA . ILE A 1 99 ? 0.691 -8.888 -1.169 1.00 97.69 99 ILE A CA 1
ATOM 751 C C . ILE A 1 99 ? 0.960 -10.240 -0.511 1.00 97.69 99 ILE A C 1
ATOM 753 O O . ILE A 1 99 ? 0.771 -10.363 0.695 1.00 97.69 99 ILE A O 1
ATOM 757 N N . VAL A 1 100 ? 1.423 -11.228 -1.278 1.00 97.38 100 VAL A N 1
ATOM 758 C CA . VAL A 1 100 ? 1.753 -12.562 -0.755 1.00 97.38 100 VAL A CA 1
ATOM 759 C C . VAL A 1 100 ? 2.894 -12.483 0.260 1.00 97.38 100 VAL A C 1
ATOM 761 O O . VAL A 1 100 ? 2.793 -13.055 1.338 1.00 97.38 100 VAL A O 1
ATOM 764 N N . ASP A 1 101 ? 3.949 -11.726 -0.040 1.00 97.12 101 ASP A N 1
ATOM 765 C CA . ASP A 1 101 ? 5.139 -11.674 0.814 1.00 97.12 101 ASP A CA 1
ATOM 766 C C . ASP A 1 101 ? 4.955 -10.853 2.100 1.00 97.12 101 ASP A C 1
ATOM 768 O O . ASP A 1 101 ? 5.668 -11.075 3.081 1.00 97.12 101 ASP A O 1
AT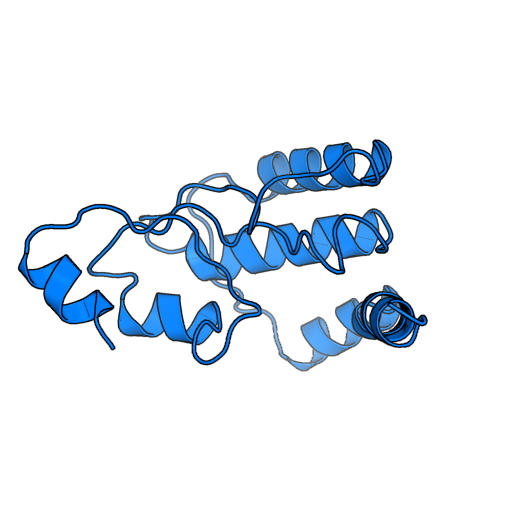OM 772 N N . PHE A 1 102 ? 4.051 -9.867 2.100 1.00 96.25 102 PHE A N 1
ATOM 773 C CA . PHE A 1 102 ? 3.912 -8.911 3.206 1.00 96.25 102 PHE A CA 1
ATOM 774 C C . PHE A 1 102 ? 2.537 -8.921 3.884 1.00 96.25 102 PHE A C 1
ATOM 776 O O . PHE A 1 102 ? 2.389 -8.297 4.935 1.00 96.25 102 PHE A O 1
ATOM 783 N N . GLY A 1 103 ? 1.535 -9.577 3.295 1.00 95.81 103 GLY A N 1
ATOM 784 C CA . GLY A 1 103 ? 0.138 -9.539 3.740 1.00 95.81 103 GLY A CA 1
ATOM 785 C C . GLY A 1 103 ? -0.222 -10.521 4.855 1.00 95.81 103 GLY A C 1
ATOM 786 O O . GLY A 1 103 ? -1.318 -10.418 5.410 1.00 95.81 103 GLY A O 1
ATOM 787 N N . ASP A 1 104 ? 0.674 -11.443 5.208 1.00 95.31 104 ASP A N 1
ATOM 788 C CA . ASP A 1 104 ? 0.425 -12.414 6.271 1.00 95.31 104 ASP A CA 1
ATOM 789 C C . ASP A 1 104 ? 0.488 -11.772 7.663 1.00 95.31 104 ASP A C 1
ATOM 791 O O . ASP A 1 104 ? 1.425 -11.057 8.032 1.00 95.31 104 ASP A O 1
ATOM 795 N N . TYR A 1 105 ? -0.533 -12.054 8.471 1.00 94.62 105 TYR A N 1
ATOM 796 C CA . TYR A 1 105 ? -0.612 -11.579 9.846 1.00 94.62 105 TYR A CA 1
ATOM 797 C C . TYR A 1 105 ? 0.208 -12.464 10.804 1.00 94.62 105 TYR A C 1
ATOM 799 O O . TYR A 1 105 ? 0.198 -13.687 10.664 1.00 94.62 105 TYR A O 1
ATOM 807 N N . PRO A 1 106 ? 0.848 -11.887 11.844 1.00 94.31 106 PRO A N 1
ATOM 808 C CA . PRO A 1 106 ? 0.770 -10.487 12.264 1.00 94.31 106 PRO A CA 1
ATOM 809 C C . PRO A 1 106 ? 1.667 -9.544 11.447 1.00 94.31 106 PRO A C 1
ATOM 811 O O . PRO A 1 106 ? 2.892 -9.662 11.458 1.00 94.31 106 PRO A O 1
ATOM 814 N N . ILE A 1 107 ? 1.052 -8.524 10.841 1.00 94.31 107 ILE A N 1
ATOM 815 C CA . ILE A 1 107 ? 1.772 -7.456 10.144 1.00 94.31 107 ILE A CA 1
ATOM 816 C C . ILE A 1 107 ? 2.334 -6.482 11.181 1.00 94.31 107 ILE A C 1
ATOM 818 O O . ILE A 1 107 ? 1.593 -5.875 11.960 1.00 94.31 107 ILE A O 1
ATOM 822 N N . GLN A 1 108 ? 3.655 -6.326 11.178 1.00 84.94 108 GLN A N 1
ATOM 823 C CA . GLN A 1 108 ? 4.351 -5.360 12.022 1.00 84.94 108 GLN A CA 1
ATOM 824 C C . GLN A 1 108 ? 4.238 -3.954 11.429 1.00 84.94 108 GLN A C 1
ATOM 826 O O . GLN A 1 108 ? 4.218 -3.776 10.208 1.00 84.94 108 GLN A O 1
ATOM 831 N N . THR A 1 109 ? 4.193 -2.939 12.293 1.00 76.25 109 THR A N 1
ATOM 832 C CA . THR A 1 109 ? 4.305 -1.547 11.843 1.00 76.25 109 THR A CA 1
ATOM 833 C C . THR A 1 109 ? 5.623 -1.342 11.111 1.00 76.25 109 THR A C 1
ATOM 835 O O . THR A 1 109 ? 6.608 -2.018 11.415 1.00 76.25 109 THR A O 1
ATOM 838 N N . ALA A 1 110 ? 5.669 -0.364 10.206 1.00 66.69 110 ALA A N 1
ATOM 839 C CA . ALA A 1 110 ? 6.922 0.152 9.667 1.00 66.69 110 ALA A CA 1
ATOM 840 C C . ALA A 1 110 ? 7.748 0.799 10.801 1.00 66.69 110 ALA A C 1
ATOM 842 O O . ALA A 1 110 ? 7.783 2.012 10.947 1.00 66.69 110 ALA A O 1
ATOM 843 N N . GLY A 1 111 ? 8.380 -0.016 11.647 1.00 64.44 111 GLY A N 1
ATOM 844 C CA . GLY A 1 111 ? 9.381 0.399 12.633 1.00 64.44 111 GLY A CA 1
ATOM 845 C C . GLY A 1 111 ? 10.760 0.571 11.996 1.00 64.44 111 GLY A C 1
ATOM 846 O O . GLY A 1 111 ? 11.769 0.399 12.669 1.00 64.44 111 GLY A O 1
ATOM 847 N N . GLU A 1 112 ? 10.797 0.812 10.683 1.00 72.06 112 GLU A N 1
ATOM 848 C CA . GLU A 1 112 ? 12.024 1.037 9.934 1.00 72.06 112 GLU A CA 1
ATOM 849 C C . GLU A 1 112 ? 12.567 2.422 10.288 1.00 72.06 112 GLU A C 1
ATOM 851 O O . GLU A 1 112 ? 11.833 3.412 10.299 1.00 72.06 112 GLU A O 1
ATOM 856 N N . ASP A 1 113 ? 13.861 2.473 10.585 1.00 84.75 113 ASP A N 1
ATOM 857 C CA . ASP A 1 113 ? 14.581 3.720 10.788 1.00 84.75 113 ASP A CA 1
ATOM 858 C C . ASP A 1 113 ? 14.456 4.638 9.554 1.00 84.75 113 ASP A C 1
ATOM 860 O O . ASP A 1 113 ? 14.499 4.184 8.407 1.00 84.75 113 ASP A O 1
ATOM 864 N N . HIS A 1 114 ? 14.293 5.944 9.785 1.00 85.62 114 HIS A N 1
ATOM 865 C CA . HIS A 1 114 ? 14.052 6.919 8.722 1.00 85.62 114 HIS A CA 1
ATOM 866 C C . HIS A 1 114 ? 15.220 6.9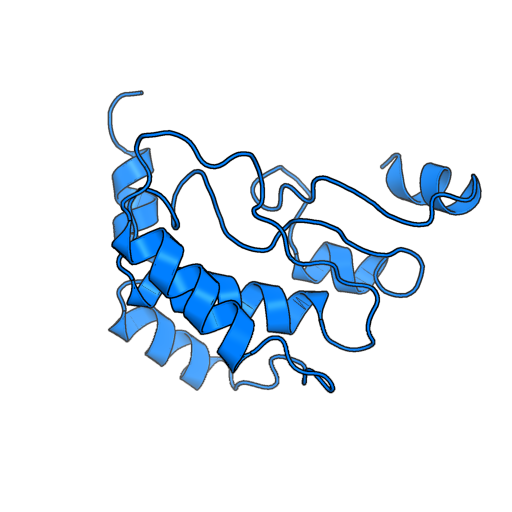94 7.730 1.00 85.62 114 HIS A C 1
ATOM 868 O O . HIS A 1 114 ? 14.982 7.215 6.541 1.00 85.62 114 HIS A O 1
ATOM 874 N N . GLU A 1 115 ? 16.463 6.784 8.179 1.00 89.38 115 GLU A N 1
ATOM 875 C CA . GLU A 1 115 ? 17.626 6.757 7.285 1.00 89.38 115 GLU A CA 1
ATOM 876 C C . GLU A 1 115 ? 17.621 5.511 6.395 1.00 89.38 115 GLU A C 1
ATOM 878 O O . GLU A 1 115 ? 17.837 5.616 5.184 1.00 89.38 115 GLU A O 1
ATOM 883 N N . ALA A 1 116 ? 17.306 4.342 6.963 1.00 88.81 116 ALA A N 1
ATOM 884 C CA . ALA A 1 116 ? 17.165 3.099 6.208 1.00 88.81 116 ALA A CA 1
ATOM 885 C C . ALA A 1 116 ? 16.055 3.202 5.148 1.00 88.81 116 ALA A C 1
ATOM 887 O O . ALA A 1 116 ? 16.282 2.871 3.979 1.00 88.81 116 ALA A O 1
ATOM 888 N N . LEU A 1 117 ? 14.896 3.752 5.526 1.00 87.81 117 LEU A N 1
ATOM 889 C CA . LEU A 1 117 ? 13.801 4.024 4.598 1.00 87.81 117 LEU A CA 1
ATOM 890 C C . LEU A 1 117 ? 14.245 4.988 3.489 1.00 87.81 117 LEU A C 1
ATOM 892 O O . LEU A 1 117 ? 14.053 4.700 2.307 1.00 87.81 117 LEU A O 1
ATOM 896 N N . ALA A 1 118 ? 14.860 6.119 3.842 1.00 89.69 118 ALA A N 1
ATOM 897 C CA . ALA A 1 118 ? 15.307 7.117 2.872 1.00 89.69 118 ALA A CA 1
ATOM 898 C C . ALA A 1 118 ? 16.321 6.536 1.876 1.00 89.69 118 ALA A C 1
ATOM 900 O O . ALA A 1 118 ? 16.189 6.745 0.665 1.00 89.69 118 ALA A O 1
ATOM 901 N N . LYS A 1 119 ? 17.291 5.755 2.367 1.00 91.31 119 LYS A N 1
ATOM 902 C CA . LYS A 1 119 ? 18.269 5.049 1.537 1.00 91.31 119 LYS A CA 1
ATOM 903 C C . LYS A 1 119 ? 17.576 4.125 0.537 1.00 91.31 119 LYS A C 1
ATOM 905 O O . LYS A 1 119 ? 17.806 4.239 -0.664 1.00 91.31 119 LYS A O 1
ATOM 910 N N . ARG A 1 120 ? 16.669 3.274 1.014 1.00 90.56 120 ARG A N 1
ATOM 911 C CA . ARG A 1 120 ? 15.972 2.279 0.191 1.00 90.56 120 ARG A CA 1
ATOM 912 C C . ARG A 1 120 ? 15.082 2.914 -0.880 1.00 90.56 120 ARG A C 1
ATOM 914 O O . ARG A 1 120 ? 15.094 2.482 -2.029 1.00 90.56 120 ARG A O 1
ATOM 921 N N . LEU A 1 121 ? 14.355 3.982 -0.537 1.00 91.94 121 LEU A N 1
ATOM 922 C CA . LEU A 1 121 ? 13.547 4.739 -1.503 1.00 91.94 121 LEU A CA 1
ATOM 923 C C . LEU A 1 121 ? 14.411 5.450 -2.555 1.00 91.94 121 LEU A C 1
ATOM 925 O O . LEU A 1 121 ? 13.989 5.582 -3.706 1.00 91.94 121 LEU A O 1
ATOM 929 N N . THR A 1 122 ? 15.612 5.889 -2.175 1.00 92.06 122 THR A N 1
ATOM 930 C CA . THR A 1 122 ? 16.574 6.514 -3.093 1.00 92.06 122 THR A CA 1
ATOM 931 C C . THR A 1 122 ? 17.135 5.494 -4.081 1.00 92.06 122 THR A C 1
ATOM 933 O O . THR A 1 122 ? 17.147 5.758 -5.279 1.00 92.06 122 THR A O 1
ATOM 936 N N . GLU A 1 123 ? 17.522 4.303 -3.615 1.00 93.94 123 GLU A N 1
ATOM 937 C CA . GLU A 1 123 ? 18.080 3.228 -4.453 1.00 93.94 123 GLU A CA 1
ATOM 938 C C . GLU A 1 123 ? 17.141 2.806 -5.592 1.00 93.94 123 GLU A C 1
ATOM 940 O O . GLU A 1 123 ? 17.590 2.526 -6.703 1.00 93.94 123 GLU A O 1
ATOM 945 N N . ILE A 1 124 ? 15.828 2.815 -5.346 1.00 92.88 124 ILE A N 1
ATOM 946 C CA . ILE A 1 124 ? 14.816 2.469 -6.355 1.00 92.88 124 ILE A CA 1
ATOM 947 C C . ILE A 1 124 ? 14.259 3.689 -7.102 1.00 92.88 124 ILE A C 1
ATOM 949 O O . ILE A 1 124 ? 13.297 3.555 -7.862 1.00 92.88 124 ILE A O 1
ATOM 953 N N . ASN A 1 125 ? 14.824 4.884 -6.890 1.00 90.62 125 ASN A N 1
ATOM 954 C CA . ASN A 1 125 ? 14.342 6.151 -7.449 1.00 90.62 125 ASN A CA 1
ATOM 955 C C . ASN A 1 125 ? 12.832 6.362 -7.245 1.00 90.62 125 ASN A C 1
ATOM 957 O O . ASN A 1 125 ? 12.131 6.781 -8.169 1.00 90.62 125 ASN A O 1
ATOM 961 N N . TYR A 1 126 ? 12.318 6.023 -6.056 1.00 88.69 126 TYR A N 1
ATOM 962 C CA . TYR A 1 126 ? 10.881 5.893 -5.790 1.00 88.69 126 TYR A CA 1
ATOM 963 C C . TYR A 1 126 ? 10.076 7.139 -6.177 1.00 88.69 126 TYR A C 1
ATOM 965 O O . TYR A 1 126 ? 8.982 7.028 -6.715 1.00 88.69 126 TYR A O 1
ATOM 973 N N . TRP A 1 127 ? 10.630 8.332 -5.951 1.00 80.25 127 TRP A N 1
ATOM 974 C CA . TRP A 1 127 ? 9.929 9.593 -6.195 1.00 80.25 127 TRP A CA 1
ATOM 975 C C . TRP A 1 127 ? 10.052 10.100 -7.636 1.00 80.25 127 TRP A C 1
ATOM 977 O O . TRP A 1 127 ? 9.165 10.806 -8.106 1.00 80.25 127 TRP A O 1
ATOM 987 N N . THR A 1 128 ? 11.121 9.747 -8.353 1.00 75.69 128 THR A N 1
ATOM 988 C CA . THR A 1 128 ? 11.504 10.415 -9.608 1.00 75.69 128 THR A CA 1
ATOM 989 C C . THR A 1 128 ? 10.533 10.109 -10.744 1.00 75.69 128 THR A C 1
ATOM 991 O O . THR A 1 128 ? 9.906 11.019 -11.280 1.00 75.69 128 THR A O 1
ATOM 994 N N . LYS A 1 129 ? 10.333 8.825 -11.064 1.00 69.12 129 LYS A N 1
ATOM 995 C CA . LYS A 1 129 ? 9.464 8.415 -12.181 1.00 69.12 129 LYS A CA 1
ATOM 996 C C . LYS A 1 129 ? 7.985 8.768 -11.959 1.00 69.12 129 LYS A C 1
ATOM 998 O O . LYS A 1 129 ? 7.388 9.357 -12.860 1.00 69.12 129 LYS A O 1
ATOM 1003 N N . PRO A 1 130 ? 7.394 8.520 -10.770 1.00 66.81 130 PRO A N 1
ATOM 1004 C CA . PRO A 1 130 ? 6.027 8.957 -10.477 1.00 66.81 130 PRO A CA 1
ATOM 1005 C C . PRO A 1 130 ? 5.824 10.478 -10.526 1.00 66.81 130 PRO A C 1
ATOM 1007 O O . PRO A 1 130 ? 4.693 10.936 -10.666 1.00 66.81 130 PRO A O 1
ATOM 1010 N N . LEU A 1 131 ? 6.869 11.291 -10.324 1.00 69.56 131 LEU A N 1
ATOM 1011 C CA . LEU A 1 131 ? 6.802 12.753 -10.467 1.00 69.56 131 LEU A CA 1
ATOM 1012 C C . LEU A 1 131 ? 6.952 13.197 -11.925 1.00 69.56 131 LEU A C 1
ATOM 1014 O O . LEU A 1 131 ? 6.273 14.132 -12.335 1.00 69.56 131 LEU A O 1
ATOM 1018 N N . GLU A 1 132 ? 7.816 12.550 -12.704 1.00 75.44 132 GLU A N 1
ATOM 1019 C CA . GLU A 1 132 ? 7.989 12.849 -14.131 1.00 75.44 132 GLU A CA 1
ATOM 1020 C C . GLU A 1 132 ? 6.720 12.558 -14.937 1.00 75.44 132 GLU A C 1
ATOM 1022 O O . GLU A 1 132 ? 6.347 13.373 -15.776 1.00 75.44 132 GLU A O 1
ATOM 1027 N N . ALA A 1 133 ? 6.002 11.476 -14.622 1.00 67.00 133 ALA A N 1
ATOM 1028 C CA . ALA A 1 133 ? 4.725 11.150 -15.264 1.00 67.00 133 ALA A CA 1
ATOM 1029 C C . ALA A 1 133 ? 3.651 12.246 -15.084 1.00 67.00 133 ALA A C 1
ATOM 1031 O O . ALA A 1 133 ? 2.827 12.453 -15.972 1.00 67.00 133 ALA A O 1
ATOM 1032 N N . LEU A 1 134 ? 3.686 12.993 -13.972 1.00 64.56 134 LEU A N 1
ATOM 1033 C CA . LEU A 1 134 ? 2.783 14.128 -13.728 1.00 64.56 134 LEU A CA 1
ATOM 1034 C C . LEU A 1 134 ? 3.173 15.402 -14.491 1.00 64.56 134 LEU A C 1
ATOM 1036 O O . LEU A 1 134 ? 2.374 16.328 -14.561 1.00 64.56 134 LEU A O 1
ATOM 1040 N N . LYS A 1 135 ? 4.405 15.484 -15.008 1.00 70.75 135 LYS A N 1
ATOM 1041 C CA . LYS A 1 135 ? 4.882 16.630 -15.800 1.00 70.75 135 LYS A CA 1
ATOM 1042 C C . LYS A 1 135 ? 4.582 16.484 -17.293 1.00 70.75 135 LYS A C 1
ATOM 1044 O O . LYS A 1 135 ? 4.851 17.423 -18.034 1.00 70.75 135 LYS A O 1
ATOM 1049 N N . GLY A 1 136 ? 4.107 15.316 -17.732 1.00 59.25 136 GLY A N 1
ATOM 1050 C CA . GLY A 1 136 ? 3.598 15.136 -19.089 1.00 59.25 136 GLY A CA 1
ATOM 1051 C C . GLY A 1 136 ? 2.330 15.962 -19.294 1.00 59.25 136 GLY A C 1
ATOM 1052 O O . GLY A 1 136 ? 1.566 16.144 -18.350 1.00 59.25 136 GLY A O 1
ATOM 1053 N N . ASP A 1 137 ? 2.133 16.476 -20.506 1.00 47.72 137 ASP A N 1
ATOM 1054 C CA . ASP A 1 137 ? 0.925 17.214 -20.872 1.00 47.72 137 ASP A CA 1
ATOM 1055 C C . ASP A 1 137 ? -0.283 16.258 -20.843 1.00 47.72 137 ASP A C 1
ATOM 1057 O O . ASP A 1 137 ? -0.464 15.444 -21.753 1.00 47.72 137 ASP A O 1
ATOM 1061 N N . TRP A 1 138 ? -1.074 16.346 -19.770 1.00 52.97 138 TRP A N 1
ATOM 1062 C CA . TRP A 1 138 ? -2.426 15.797 -19.649 1.00 52.97 138 TRP A CA 1
ATOM 1063 C C . TRP A 1 138 ? -3.439 16.938 -19.746 1.00 52.97 138 TRP A C 1
ATOM 1065 O O . TRP A 1 138 ? -3.208 17.979 -19.084 1.00 52.97 138 TRP A O 1
#

Secondary structure (DSSP, 8-state):
--HHHHHHTT--EE----TTSTT--HHHHHHHHTTTSEEE--SS-TTTHHHHS-HHHHHHHHHHHHHHHSTTS-EE---SSPPPTTS-HHHHHHHHHHHHHH-SSSPPP----HHHHHHHHHHTTTTHHHHHGGGS--

Radius of gyration: 15.15 Å; chains: 1; bounding box: 42×30×36 Å

Foldseek 3Di:
DCVVVCLVVPAAEDPQQQCVDPPRPLLSCCVPPLVRHAYEEQQFEQLFPQLFNDLLLLLVSNLQSCLRNVAPHRYHYDYNDDHDPSGDVSSVVSNVVSCVVQVDPPHHHCPDDPVRVVVSCVVRVNPPRSVVSVVPDD